Protein AF-A0A7X0JS17-F1 (afdb_monomer_lite)

Organism: NCBI:txid570281

Radius of gyration: 18.33 Å; chains: 1; bounding box: 50×25×52 Å

Sequence (161 aa):
MEYTLIKLLHIGALIMWLGPPLGAWLMLRQARASCQDETRLFEQYRLFYRLIALEHIALAFLLGSGLWMASEYSLWSAPWLQQKLILVFAVLLPIELLDIILANVLLPHIHQRQYEGETLKPWQRAMQNFYHGPFTNFAVFVIPILTLSIMYLAVGKQALF

pLDDT: mean 90.9, std 4.88, range [62.72, 97.44]

Foldseek 3Di:
DVLVVLVVLLVVLVCLLPPQLVVLLVVLVVCVVPPPDPVVNLVSLVVNLVSLVSNVVSVVSNVVSLVVVCVVVVQPPAQLSVVLVCLVPVPVVVLSVVCCCLRNPQLVVLSVCVVVVHDDDPVSVVSVCCCSDPSVVCCVPPVVVSVVSSVCSVVVVDHPD

Structure (mmCIF, N/CA/C/O backbone):
data_AF-A0A7X0JS17-F1
#
_entry.id   AF-A0A7X0JS17-F1
#
loop_
_atom_site.group_PDB
_atom_site.id
_atom_site.type_symbol
_atom_site.label_atom_id
_atom_site.label_alt_id
_atom_site.label_comp_id
_atom_site.label_asym_id
_atom_site.label_entity_id
_atom_site.label_seq_id
_atom_site.pdbx_PDB_ins_code
_atom_site.Cartn_x
_atom_site.Cartn_y
_atom_site.Cartn_z
_atom_site.occupancy
_atom_site.B_iso_or_equiv
_atom_site.auth_seq_id
_atom_site.auth_comp_id
_atom_site.auth_asym_id
_atom_site.auth_atom_id
_atom_site.pdbx_PDB_model_num
ATOM 1 N N . MET A 1 1 ? 28.166 -3.487 -8.785 1.00 62.72 1 MET A N 1
ATOM 2 C CA . MET A 1 1 ? 27.772 -3.924 -7.424 1.00 62.72 1 MET A CA 1
ATOM 3 C C . MET A 1 1 ? 26.636 -3.074 -6.873 1.00 62.72 1 MET A C 1
ATOM 5 O O . MET A 1 1 ? 25.678 -3.647 -6.375 1.00 62.72 1 MET A O 1
ATOM 9 N N . GLU A 1 2 ? 26.686 -1.749 -7.036 1.00 80.19 2 GLU A N 1
ATOM 10 C CA . GLU A 1 2 ? 25.640 -0.819 -6.567 1.00 80.19 2 GLU A CA 1
ATOM 11 C C . GLU A 1 2 ? 24.238 -1.150 -7.105 1.00 80.19 2 GLU A C 1
ATOM 13 O O . GLU A 1 2 ? 23.297 -1.291 -6.330 1.00 80.19 2 GLU A O 1
ATOM 18 N N . TYR A 1 3 ? 24.110 -1.426 -8.406 1.00 83.00 3 TYR A N 1
ATOM 19 C CA . TYR A 1 3 ? 22.823 -1.785 -9.014 1.00 83.00 3 TYR A CA 1
ATOM 20 C C . TYR A 1 3 ? 22.195 -3.075 -8.449 1.00 83.00 3 TYR A C 1
ATOM 22 O O . TYR A 1 3 ? 20.983 -3.162 -8.251 1.00 83.00 3 TYR A O 1
ATOM 30 N N . THR A 1 4 ? 23.012 -4.090 -8.146 1.00 89.44 4 THR A N 1
ATOM 31 C CA . THR A 1 4 ? 22.539 -5.344 -7.533 1.00 89.44 4 THR A CA 1
ATOM 32 C C . THR A 1 4 ? 22.038 -5.107 -6.110 1.00 89.44 4 THR A C 1
ATOM 34 O O . THR A 1 4 ? 21.023 -5.682 -5.718 1.00 89.44 4 THR A O 1
ATOM 37 N N . LEU A 1 5 ? 22.711 -4.235 -5.354 1.00 92.75 5 LEU A N 1
ATOM 38 C CA . LEU A 1 5 ? 22.301 -3.864 -4.002 1.00 92.75 5 LEU A CA 1
ATOM 39 C C . LEU A 1 5 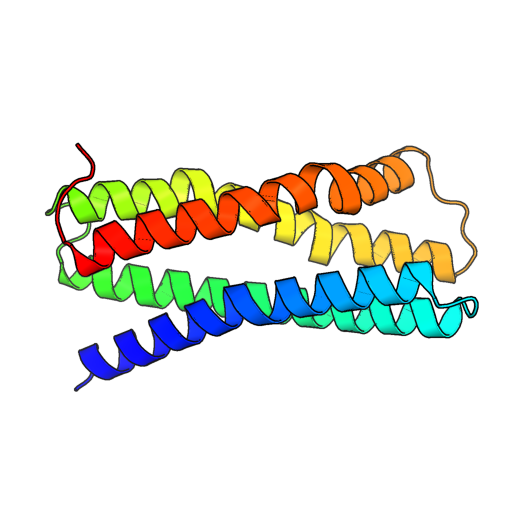? 20.969 -3.103 -4.010 1.00 92.75 5 LEU A C 1
ATOM 41 O O . LEU A 1 5 ? 20.078 -3.433 -3.231 1.00 92.75 5 LEU A O 1
ATOM 45 N N . ILE A 1 6 ? 20.797 -2.144 -4.926 1.00 92.81 6 ILE A N 1
ATOM 46 C CA . ILE A 1 6 ? 19.538 -1.396 -5.071 1.00 92.81 6 ILE A CA 1
ATOM 47 C C . ILE A 1 6 ? 18.389 -2.341 -5.433 1.00 92.81 6 ILE A C 1
ATOM 49 O O . ILE A 1 6 ? 17.307 -2.232 -4.862 1.00 92.81 6 ILE A O 1
ATOM 53 N N . LYS A 1 7 ? 18.616 -3.315 -6.322 1.00 92.06 7 LYS A N 1
ATOM 54 C CA . LYS A 1 7 ? 17.617 -4.350 -6.631 1.00 92.06 7 LYS A CA 1
ATOM 55 C C . LYS A 1 7 ? 17.241 -5.194 -5.422 1.00 92.06 7 LYS A C 1
ATOM 57 O O . LYS A 1 7 ? 16.059 -5.464 -5.228 1.00 92.06 7 LYS A O 1
ATOM 62 N N . LEU A 1 8 ? 18.225 -5.612 -4.627 1.00 95.00 8 LEU A N 1
ATOM 63 C CA . LEU A 1 8 ? 17.976 -6.373 -3.405 1.00 95.00 8 LEU A CA 1
ATOM 64 C C . LEU A 1 8 ? 17.126 -5.555 -2.427 1.00 95.00 8 LEU A C 1
ATOM 66 O O . LEU A 1 8 ? 16.140 -6.068 -1.907 1.00 95.00 8 LEU A O 1
ATOM 70 N N . LEU A 1 9 ? 17.467 -4.277 -2.236 1.00 94.88 9 LEU A N 1
ATOM 71 C CA . LEU A 1 9 ? 16.695 -3.356 -1.404 1.00 94.88 9 LEU A CA 1
ATOM 72 C C . LEU A 1 9 ? 15.275 -3.179 -1.947 1.00 94.88 9 LEU A C 1
ATOM 74 O O . LEU A 1 9 ? 14.325 -3.260 -1.178 1.00 94.88 9 LEU A O 1
ATOM 78 N N . HIS A 1 10 ? 15.115 -3.003 -3.259 1.00 95.62 10 HIS A N 1
ATOM 79 C CA . HIS A 1 10 ? 13.812 -2.844 -3.903 1.00 95.62 10 HIS A CA 1
ATOM 80 C C . HIS A 1 10 ? 12.921 -4.078 -3.719 1.00 95.62 10 HIS A C 1
ATOM 82 O O . HIS A 1 10 ? 11.754 -3.951 -3.361 1.00 95.62 10 HIS A O 1
ATOM 88 N N . ILE A 1 11 ? 13.466 -5.283 -3.913 1.00 95.00 11 ILE A N 1
ATOM 89 C CA . ILE A 1 11 ? 12.727 -6.538 -3.711 1.00 95.00 11 ILE A CA 1
ATOM 90 C C . ILE A 1 11 ? 12.417 -6.748 -2.224 1.00 95.00 11 ILE A C 1
ATOM 92 O O . ILE A 1 11 ? 11.303 -7.133 -1.881 1.00 95.00 11 ILE A O 1
ATOM 96 N N . GLY A 1 12 ? 13.368 -6.462 -1.332 1.00 96.25 12 GLY A N 1
ATOM 97 C CA . GLY A 1 12 ? 13.139 -6.515 0.112 1.00 96.25 12 GLY A CA 1
ATOM 98 C C . GLY A 1 12 ? 12.026 -5.561 0.548 1.00 96.25 12 GLY A C 1
ATOM 99 O O . GLY A 1 12 ? 11.121 -5.965 1.272 1.00 96.25 12 GLY 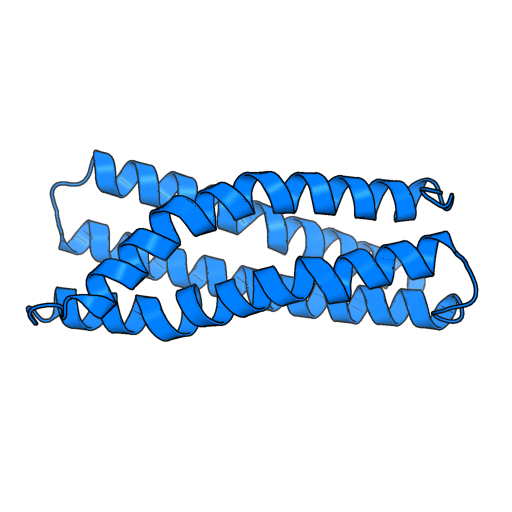A O 1
ATOM 100 N N . ALA A 1 13 ? 12.039 -4.327 0.041 1.00 97.00 13 ALA A N 1
ATOM 101 C CA . ALA A 1 13 ? 10.992 -3.339 0.270 1.00 97.00 13 ALA A CA 1
ATOM 102 C C . ALA A 1 13 ? 9.635 -3.808 -0.275 1.00 97.00 13 ALA A C 1
ATOM 104 O O . ALA A 1 13 ? 8.636 -3.673 0.418 1.00 97.00 13 ALA A O 1
ATOM 105 N N . LEU A 1 14 ? 9.598 -4.433 -1.458 1.00 95.88 14 LEU A N 1
ATOM 106 C CA . LEU A 1 14 ? 8.375 -5.003 -2.033 1.00 95.88 14 LEU A CA 1
ATOM 107 C C . LEU A 1 14 ? 7.769 -6.086 -1.128 1.00 95.88 14 LEU A C 1
ATOM 109 O O . LEU A 1 14 ? 6.567 -6.080 -0.872 1.00 95.88 14 LEU A O 1
ATOM 113 N N . ILE A 1 15 ? 8.599 -7.005 -0.628 1.00 95.12 15 ILE A N 1
ATOM 114 C CA . ILE A 1 15 ? 8.163 -8.081 0.275 1.00 95.12 15 ILE A CA 1
ATOM 115 C C . ILE A 1 15 ? 7.649 -7.499 1.596 1.00 95.12 15 ILE A C 1
ATOM 117 O O . ILE A 1 15 ? 6.607 -7.926 2.093 1.00 95.12 15 ILE A O 1
ATOM 121 N N . MET A 1 16 ? 8.363 -6.518 2.152 1.00 95.19 16 MET A N 1
ATOM 122 C CA . MET A 1 16 ? 7.991 -5.854 3.404 1.00 95.19 16 MET A CA 1
ATOM 123 C C . MET A 1 16 ? 6.760 -4.955 3.272 1.00 95.19 16 MET A C 1
ATOM 125 O O . MET A 1 16 ? 6.060 -4.761 4.260 1.00 95.19 16 MET A O 1
ATOM 129 N N . TRP A 1 17 ? 6.493 -4.421 2.083 1.00 96.31 17 TRP A N 1
ATOM 130 C CA . TRP A 1 17 ? 5.280 -3.665 1.789 1.00 96.31 17 TRP A CA 1
ATOM 131 C C . TRP A 1 17 ? 4.072 -4.605 1.644 1.00 96.31 17 TRP A C 1
ATOM 133 O O . TRP A 1 17 ? 3.045 -4.359 2.248 1.00 96.31 17 TRP A O 1
ATOM 143 N N . LEU A 1 18 ? 4.191 -5.753 0.964 1.00 92.38 18 LEU A N 1
ATOM 144 C CA . LEU A 1 18 ? 3.038 -6.649 0.746 1.00 92.38 18 LEU A CA 1
ATOM 145 C C . LEU A 1 18 ? 2.727 -7.611 1.901 1.00 92.38 18 LEU A C 1
ATOM 147 O O . LEU A 1 18 ? 1.565 -7.903 2.183 1.00 92.38 18 LEU A O 1
ATOM 151 N N . GLY A 1 19 ? 3.754 -8.196 2.518 1.00 89.88 19 GLY A N 1
ATOM 152 C CA . GLY A 1 19 ? 3.590 -9.343 3.416 1.00 89.88 19 GLY A CA 1
ATOM 153 C C . GLY A 1 19 ? 2.983 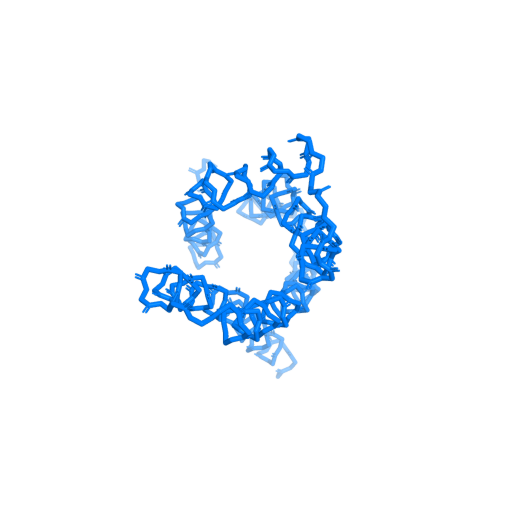-8.991 4.782 1.00 89.88 19 GLY A C 1
ATOM 154 O O . GLY A 1 19 ? 1.917 -9.510 5.129 1.00 89.88 19 GLY A O 1
ATOM 155 N N . PRO A 1 20 ? 3.650 -8.139 5.583 1.00 89.81 20 PRO A N 1
ATOM 156 C CA . PRO A 1 20 ? 3.207 -7.783 6.929 1.00 89.81 20 PRO A CA 1
ATOM 157 C C . PRO A 1 20 ? 1.768 -7.241 7.024 1.00 89.81 20 PRO A C 1
ATOM 159 O O . PRO A 1 20 ? 1.058 -7.702 7.919 1.00 89.81 20 PRO A O 1
ATOM 162 N N . PRO A 1 21 ? 1.284 -6.349 6.136 1.00 88.44 21 PRO A N 1
ATOM 163 C CA . PRO A 1 21 ? -0.083 -5.808 6.205 1.00 88.44 21 PRO A CA 1
ATOM 164 C C . PRO A 1 21 ? -1.160 -6.866 6.036 1.00 88.44 21 PRO A C 1
ATOM 166 O O . PRO A 1 21 ? -2.124 -6.906 6.804 1.00 88.44 21 PRO A O 1
ATOM 169 N N . LEU A 1 22 ? -0.974 -7.776 5.077 1.00 87.06 22 LEU A N 1
ATOM 170 C CA . LEU A 1 22 ? -1.908 -8.870 4.841 1.00 87.06 22 LEU A CA 1
ATOM 171 C C . LEU A 1 22 ? -1.995 -9.781 6.072 1.00 87.06 22 LEU A C 1
ATOM 173 O O . LEU A 1 22 ? -3.090 -10.126 6.521 1.00 87.06 22 LEU A O 1
ATOM 177 N N . GLY A 1 23 ? -0.843 -10.126 6.656 1.00 88.88 23 GLY A N 1
ATOM 178 C CA . GLY A 1 23 ? -0.778 -10.895 7.900 1.00 88.88 23 GLY A CA 1
ATOM 179 C C . GLY A 1 23 ? -1.448 -10.167 9.069 1.00 88.88 23 GLY A C 1
ATOM 180 O O . GLY A 1 23 ? -2.282 -10.750 9.764 1.00 88.88 23 GLY A O 1
ATOM 181 N N . ALA A 1 24 ? -1.148 -8.879 9.244 1.00 90.19 24 ALA A N 1
ATOM 182 C CA . ALA A 1 24 ? -1.725 -8.036 10.288 1.00 90.19 24 ALA A CA 1
ATOM 183 C C . ALA A 1 24 ? -3.253 -7.946 10.171 1.00 90.19 24 ALA A C 1
ATOM 185 O O . ALA A 1 24 ? -3.965 -8.043 11.172 1.00 90.19 24 ALA A O 1
ATOM 186 N N . TRP A 1 25 ? -3.770 -7.805 8.949 1.00 89.50 25 TRP A N 1
ATOM 187 C CA . TRP A 1 25 ? -5.203 -7.760 8.685 1.00 89.50 25 TRP A CA 1
ATOM 188 C C . TRP A 1 25 ? -5.896 -9.085 9.018 1.00 89.50 25 TRP A C 1
ATOM 190 O O . TRP A 1 25 ? -6.941 -9.082 9.676 1.00 89.50 25 TRP A O 1
ATOM 200 N N . LEU A 1 26 ? -5.308 -10.223 8.630 1.00 89.69 26 LEU A N 1
ATOM 201 C CA . LEU A 1 26 ? -5.837 -11.548 8.974 1.00 89.69 26 LEU A CA 1
ATOM 202 C C . LEU A 1 26 ? -5.870 -11.764 10.491 1.00 89.69 26 LEU A C 1
ATOM 204 O O . LEU A 1 26 ? -6.892 -12.203 11.026 1.00 89.69 26 LEU A O 1
ATOM 208 N N . MET A 1 27 ? -4.793 -11.392 11.189 1.00 90.56 27 MET A N 1
ATOM 209 C CA . MET A 1 27 ? -4.721 -11.460 12.651 1.00 90.56 27 MET A CA 1
ATOM 210 C C . MET A 1 27 ? -5.787 -10.582 13.311 1.00 90.56 27 MET A C 1
ATOM 212 O O . MET A 1 27 ? -6.488 -11.045 14.211 1.00 90.56 27 MET A O 1
ATOM 216 N N . LEU A 1 28 ? -5.974 -9.344 12.841 1.00 90.31 28 LEU A N 1
ATOM 217 C CA . LEU A 1 28 ? -6.996 -8.441 13.371 1.00 90.31 28 LEU A CA 1
ATOM 218 C C . LEU A 1 28 ? -8.412 -8.979 13.127 1.00 90.31 28 LEU A C 1
ATOM 220 O O . LEU A 1 28 ? -9.267 -8.910 14.012 1.00 90.31 28 LEU A O 1
ATOM 224 N N . ARG A 1 29 ? -8.670 -9.547 11.944 1.00 89.31 29 ARG A N 1
ATOM 225 C CA . ARG A 1 29 ? -9.960 -10.163 11.609 1.00 89.31 29 ARG A CA 1
ATOM 226 C C . ARG A 1 29 ? -10.266 -11.349 12.523 1.00 89.31 29 ARG A C 1
ATOM 228 O O . ARG A 1 29 ? -11.388 -11.456 13.015 1.00 89.31 29 ARG A O 1
ATOM 235 N N . GLN A 1 30 ? -9.278 -12.204 12.777 1.00 91.00 30 GLN A N 1
ATOM 236 C CA . GLN A 1 30 ? -9.419 -13.319 13.711 1.00 91.00 30 GLN A CA 1
ATOM 237 C C . GLN A 1 30 ? -9.630 -12.824 15.148 1.00 91.00 30 GLN A C 1
ATOM 239 O O . GLN A 1 30 ? -10.535 -13.298 15.831 1.00 91.00 30 GLN A O 1
ATOM 244 N N . ALA A 1 31 ? -8.861 -11.826 15.591 1.00 89.56 31 ALA A N 1
ATOM 245 C CA . ALA A 1 31 ? -8.999 -11.242 16.921 1.00 89.56 31 ALA A CA 1
ATOM 246 C C . ALA A 1 31 ? -10.404 -10.664 17.153 1.00 89.56 31 ALA A C 1
ATOM 248 O O . ALA A 1 31 ? -10.994 -10.920 18.197 1.00 89.56 31 ALA A O 1
ATOM 249 N N . ARG A 1 32 ? -10.990 -9.968 16.169 1.00 87.88 32 ARG A N 1
ATOM 250 C CA . ARG A 1 32 ? -12.377 -9.472 16.262 1.00 87.88 32 ARG A CA 1
ATOM 251 C C . ARG A 1 32 ? -13.416 -10.582 16.385 1.00 87.88 32 ARG A C 1
ATOM 253 O O . ARG A 1 32 ? -14.440 -10.377 17.022 1.00 87.88 32 ARG A O 1
ATOM 260 N N . ALA A 1 33 ? -13.184 -11.724 15.741 1.00 87.25 33 ALA A N 1
ATOM 261 C CA . ALA A 1 33 ? -14.118 -12.844 15.771 1.00 87.25 33 ALA A CA 1
ATOM 262 C C . ALA A 1 33 ? -14.031 -13.646 17.080 1.00 87.25 33 ALA A C 1
ATOM 264 O O . ALA A 1 33 ? -15.029 -14.212 17.517 1.00 87.25 33 ALA A O 1
ATOM 265 N N . SER A 1 34 ? -12.843 -13.719 17.689 1.00 85.62 34 SER A N 1
ATOM 266 C CA . SER A 1 34 ? -12.569 -14.615 18.819 1.00 85.62 34 SER A CA 1
ATOM 267 C C . SER A 1 34 ? -12.403 -13.917 20.172 1.00 85.62 34 SER A C 1
ATOM 269 O O . SER A 1 34 ? -12.501 -14.581 21.202 1.00 85.62 34 SER A O 1
ATOM 271 N N . CYS A 1 35 ? -12.103 -12.617 20.210 1.00 82.88 35 CYS A N 1
ATOM 272 C CA . CYS A 1 35 ? -11.756 -11.925 21.449 1.00 82.88 35 CYS A CA 1
ATOM 273 C C . CYS A 1 35 ? -12.979 -11.247 22.077 1.00 82.88 35 CYS A C 1
ATOM 275 O O . CYS A 1 35 ? -13.571 -10.352 21.484 1.00 82.88 35 CYS A O 1
ATOM 277 N N . GLN A 1 36 ? -13.329 -11.663 23.296 1.00 81.69 36 GLN A N 1
ATOM 278 C CA . GLN A 1 36 ? -14.364 -11.019 24.117 1.00 81.69 36 GLN A CA 1
ATOM 279 C C . GLN A 1 36 ? -13.799 -9.893 25.003 1.00 81.69 36 GLN A C 1
ATOM 281 O O . GLN A 1 36 ? -14.557 -9.133 25.592 1.00 81.69 36 GLN A O 1
ATOM 286 N N . ASP A 1 37 ? -12.470 -9.804 25.111 1.00 87.94 37 ASP A N 1
ATOM 287 C CA . ASP A 1 37 ? -11.754 -8.834 25.939 1.00 87.94 37 ASP A CA 1
ATOM 288 C C . ASP A 1 37 ? -11.401 -7.595 25.099 1.00 87.94 37 ASP A C 1
ATOM 290 O O . ASP A 1 37 ? -10.544 -7.643 24.208 1.00 87.94 37 ASP A O 1
ATOM 294 N N . GLU A 1 38 ? -12.077 -6.481 25.383 1.00 83.88 38 GLU A N 1
ATOM 295 C CA . GLU A 1 38 ? -11.903 -5.216 24.664 1.00 83.88 38 GLU A CA 1
ATOM 296 C C . GLU A 1 38 ? -10.483 -4.646 24.798 1.00 83.88 38 GLU A C 1
ATOM 298 O O . GLU A 1 38 ? -9.953 -4.081 23.838 1.00 83.88 38 GLU A O 1
ATOM 303 N N . THR A 1 39 ? -9.824 -4.841 25.945 1.00 85.69 39 THR A N 1
ATOM 304 C CA . THR A 1 39 ? -8.452 -4.368 26.175 1.00 85.69 39 THR A CA 1
ATOM 305 C C . THR A 1 39 ? -7.464 -5.135 25.301 1.00 85.69 39 THR A C 1
ATOM 307 O O . THR A 1 39 ? -6.600 -4.537 24.654 1.00 85.69 39 THR A O 1
ATOM 310 N N . ARG A 1 40 ? -7.610 -6.462 25.210 1.00 87.31 40 ARG A N 1
ATOM 311 C CA . ARG A 1 40 ? -6.777 -7.275 24.306 1.00 87.31 40 ARG A CA 1
ATOM 312 C C . ARG A 1 40 ? -7.009 -6.918 22.848 1.00 87.31 40 ARG A C 1
ATOM 314 O O . ARG A 1 40 ? -6.047 -6.845 22.084 1.00 87.31 40 ARG A O 1
ATOM 321 N N . LEU A 1 41 ? -8.260 -6.686 22.456 1.00 89.38 41 LEU A N 1
ATOM 322 C CA . LEU A 1 41 ? -8.584 -6.274 21.095 1.00 89.38 41 LEU A CA 1
ATOM 323 C C . LEU A 1 41 ? -7.942 -4.917 20.759 1.00 89.38 41 LEU A C 1
ATOM 325 O O . LEU A 1 41 ? -7.379 -4.766 19.674 1.00 89.38 41 LEU A O 1
ATOM 329 N N . PHE A 1 42 ? -7.951 -3.960 21.689 1.00 88.31 42 PHE A N 1
ATOM 330 C CA . PHE A 1 42 ? -7.293 -2.662 21.520 1.00 88.31 42 PHE A CA 1
ATOM 331 C C . PHE A 1 42 ? -5.777 -2.784 21.286 1.00 88.31 42 PHE A C 1
ATOM 333 O O . PHE A 1 42 ? -5.243 -2.156 20.369 1.00 88.31 42 PHE A O 1
ATOM 340 N N . GLU A 1 43 ? -5.078 -3.642 22.033 1.00 89.44 43 GLU A N 1
ATOM 341 C CA . GLU A 1 43 ? -3.646 -3.888 21.796 1.00 89.44 43 GLU A CA 1
ATOM 342 C C . GLU A 1 43 ? -3.379 -4.508 20.413 1.00 89.44 43 GLU A C 1
ATOM 344 O O . GLU A 1 43 ? -2.405 -4.142 19.749 1.00 89.44 43 GLU A O 1
ATOM 349 N N . GLN A 1 44 ? -4.271 -5.380 19.923 1.00 91.69 44 GLN A N 1
ATOM 350 C CA . GLN A 1 44 ? -4.180 -5.917 18.557 1.00 91.69 44 GLN A CA 1
ATOM 351 C C . GLN A 1 44 ? -4.344 -4.821 17.500 1.00 91.69 44 GLN A C 1
ATOM 353 O O . GLN A 1 44 ? -3.593 -4.795 16.526 1.00 91.69 44 GLN A O 1
ATOM 358 N N . TYR A 1 45 ? -5.260 -3.869 17.702 1.00 90.56 45 TYR A N 1
ATOM 359 C CA . TYR A 1 45 ? -5.358 -2.687 16.840 1.00 90.56 45 TYR A CA 1
ATOM 360 C C . TYR A 1 45 ? -4.082 -1.846 16.870 1.00 90.56 45 TYR A C 1
ATOM 362 O O . TYR A 1 45 ? -3.611 -1.403 15.823 1.00 90.56 45 TYR A O 1
ATOM 370 N N . ARG A 1 46 ? -3.482 -1.645 18.047 1.00 89.75 46 ARG A N 1
ATOM 371 C CA . ARG A 1 46 ? -2.239 -0.874 18.167 1.00 89.75 46 ARG A CA 1
ATOM 372 C C . ARG A 1 46 ? -1.082 -1.541 17.428 1.00 89.75 46 ARG A C 1
ATOM 374 O O . ARG A 1 46 ? -0.298 -0.851 16.776 1.00 89.75 46 ARG A O 1
ATOM 381 N N . LEU A 1 47 ? -0.977 -2.868 17.509 1.00 91.75 47 LEU A N 1
ATOM 382 C CA . LEU A 1 47 ? -0.006 -3.637 16.733 1.00 91.75 47 LEU A CA 1
ATOM 383 C C . LEU A 1 47 ? -0.289 -3.538 15.231 1.00 91.75 47 LEU A C 1
ATOM 385 O O . LEU A 1 47 ? 0.636 -3.282 14.464 1.00 91.75 47 LEU A O 1
ATOM 389 N N . PHE A 1 48 ? -1.553 -3.675 14.825 1.00 92.75 48 PHE A N 1
ATOM 390 C CA . PHE A 1 48 ? -1.978 -3.526 13.436 1.00 92.75 48 PHE A CA 1
ATOM 391 C C . PHE A 1 48 ? -1.523 -2.181 12.853 1.00 92.75 48 PHE A C 1
ATOM 393 O O . PHE A 1 48 ? -0.792 -2.171 11.868 1.00 92.75 48 PHE A O 1
ATOM 400 N N . TYR A 1 49 ? -1.828 -1.054 13.506 1.00 90.62 49 TYR A N 1
ATOM 401 C CA . TYR A 1 49 ? -1.424 0.271 13.008 1.00 90.62 49 TYR A CA 1
ATOM 402 C C . TYR A 1 49 ? 0.097 0.464 12.943 1.00 90.62 49 TYR A C 1
ATOM 404 O O . TYR A 1 49 ? 0.594 1.172 12.070 1.00 90.62 49 TYR A O 1
ATOM 412 N N . ARG A 1 50 ? 0.866 -0.185 13.827 1.00 91.75 50 ARG A N 1
ATOM 413 C CA . ARG A 1 50 ? 2.338 -0.174 13.745 1.00 91.75 50 ARG A CA 1
ATOM 414 C C . ARG A 1 50 ? 2.852 -0.941 12.530 1.00 91.75 50 ARG A C 1
ATOM 416 O O . ARG A 1 50 ? 3.825 -0.507 11.920 1.00 91.75 50 ARG A O 1
ATOM 423 N N . LEU A 1 51 ? 2.219 -2.062 12.189 1.00 93.62 51 LEU A N 1
ATOM 424 C CA . LEU A 1 51 ? 2.580 -2.847 11.008 1.00 93.62 51 LEU A CA 1
ATOM 425 C C . LEU A 1 51 ? 2.226 -2.106 9.714 1.00 93.62 51 LEU A C 1
ATOM 427 O O . LEU A 1 51 ? 3.055 -2.079 8.811 1.00 93.62 51 LEU A O 1
ATOM 431 N N . ILE A 1 52 ? 1.080 -1.421 9.666 1.00 91.94 52 ILE A N 1
ATOM 432 C CA . ILE A 1 52 ? 0.723 -0.544 8.537 1.00 91.94 52 ILE A CA 1
ATOM 433 C C . ILE A 1 52 ? 1.702 0.641 8.415 1.00 91.94 52 ILE A C 1
ATOM 435 O O . ILE A 1 52 ? 2.165 0.996 7.336 1.00 91.94 52 ILE A O 1
ATOM 439 N N . ALA A 1 53 ? 2.147 1.228 9.532 1.00 92.12 53 ALA A N 1
ATOM 440 C CA . ALA A 1 53 ? 3.197 2.249 9.476 1.00 92.12 53 ALA A CA 1
ATOM 441 C C . ALA A 1 53 ? 4.527 1.717 8.902 1.00 92.12 53 ALA A C 1
ATOM 443 O O . ALA A 1 53 ? 5.199 2.430 8.156 1.00 92.12 53 ALA A O 1
ATOM 444 N N . LEU A 1 54 ? 4.907 0.477 9.230 1.00 94.38 54 LEU A N 1
ATOM 445 C CA . LEU A 1 54 ? 6.097 -0.169 8.668 1.00 94.38 54 LEU A CA 1
ATOM 446 C C . LEU A 1 54 ? 5.956 -0.412 7.160 1.00 94.38 54 LEU A C 1
ATOM 448 O O . LEU A 1 54 ? 6.915 -0.201 6.418 1.00 94.38 54 LEU A O 1
ATOM 452 N N . GLU A 1 55 ? 4.771 -0.813 6.709 1.00 95.38 55 GLU A N 1
ATOM 453 C CA . GLU A 1 55 ? 4.439 -0.935 5.291 1.00 95.38 55 GLU A CA 1
ATOM 454 C C . GLU A 1 55 ? 4.648 0.377 4.543 1.00 95.38 55 GLU A C 1
ATOM 456 O O . GLU A 1 55 ? 5.319 0.377 3.516 1.00 95.38 55 GLU A O 1
ATOM 461 N N . HIS A 1 56 ? 4.157 1.505 5.057 1.00 94.94 56 HIS A N 1
ATOM 462 C CA . HIS A 1 56 ? 4.330 2.797 4.385 1.00 94.94 56 HIS A CA 1
ATOM 463 C C . HIS A 1 56 ? 5.798 3.217 4.282 1.00 94.94 56 HIS A C 1
ATOM 465 O O . HIS A 1 56 ? 6.224 3.811 3.288 1.00 94.94 56 HIS A O 1
ATOM 471 N N . ILE A 1 57 ? 6.604 2.879 5.291 1.00 95.56 57 ILE A N 1
ATOM 472 C CA . ILE A 1 57 ? 8.055 3.062 5.222 1.00 95.56 57 ILE A CA 1
ATOM 473 C C . ILE A 1 57 ? 8.629 2.178 4.108 1.00 95.56 57 ILE A C 1
ATOM 475 O O . ILE A 1 57 ? 9.398 2.664 3.277 1.00 95.56 57 ILE A O 1
ATOM 479 N N . ALA A 1 58 ? 8.232 0.904 4.043 1.00 97.06 58 ALA A N 1
ATOM 480 C CA . ALA A 1 58 ? 8.649 -0.005 2.979 1.00 97.06 58 ALA A CA 1
ATOM 481 C C . ALA A 1 58 ? 8.216 0.494 1.588 1.00 97.06 58 ALA A C 1
ATOM 483 O O . ALA A 1 58 ? 9.029 0.460 0.665 1.00 97.06 58 ALA A O 1
ATOM 484 N N . LEU A 1 59 ? 7.011 1.054 1.444 1.00 96.62 59 LEU A N 1
ATOM 485 C CA . LEU A 1 59 ? 6.537 1.702 0.220 1.00 96.62 59 LEU A CA 1
ATOM 486 C C . LEU A 1 59 ? 7.437 2.876 -0.177 1.00 96.62 59 LEU A C 1
ATOM 488 O O . LEU A 1 59 ? 7.826 2.986 -1.338 1.00 96.62 59 LEU A O 1
ATOM 492 N N . ALA A 1 60 ? 7.814 3.739 0.769 1.00 96.88 60 ALA A N 1
ATOM 493 C CA . ALA A 1 60 ? 8.709 4.861 0.489 1.00 96.88 60 ALA A CA 1
ATOM 494 C C . ALA A 1 60 ? 10.074 4.377 -0.036 1.00 96.88 60 ALA A C 1
ATOM 496 O O . ALA A 1 60 ? 10.579 4.902 -1.033 1.00 96.88 60 ALA A O 1
ATOM 497 N N . PHE A 1 61 ? 10.639 3.325 0.568 1.00 97.25 61 PHE A N 1
ATOM 498 C CA . PHE A 1 61 ? 11.858 2.683 0.064 1.00 97.25 61 PHE A 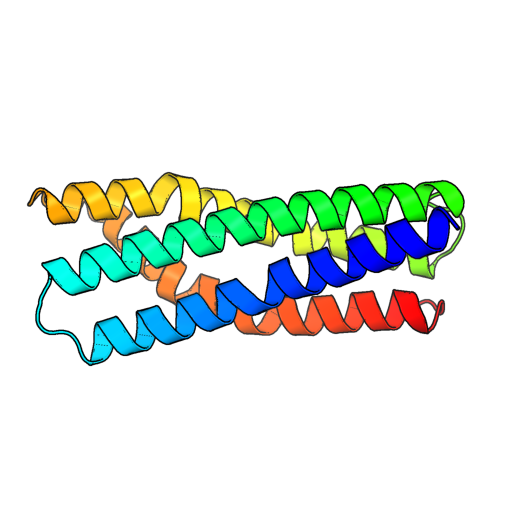CA 1
ATOM 499 C C . PHE A 1 61 ? 11.650 2.028 -1.307 1.00 97.25 61 PHE A C 1
ATOM 501 O O . PHE A 1 61 ? 12.527 2.131 -2.170 1.00 97.25 61 PHE A O 1
ATOM 508 N N . LEU A 1 62 ? 10.503 1.388 -1.541 1.00 97.44 62 LEU A N 1
ATOM 509 C CA . LEU A 1 62 ? 10.148 0.754 -2.810 1.00 97.44 62 LEU A CA 1
ATOM 510 C C . LEU A 1 62 ? 10.065 1.786 -3.943 1.00 97.44 62 LEU A C 1
ATOM 512 O O . LEU A 1 62 ? 10.680 1.598 -4.995 1.00 97.44 62 LEU A O 1
ATOM 516 N N . LEU A 1 63 ? 9.367 2.900 -3.715 1.00 96.88 63 LEU A N 1
ATOM 517 C CA . LEU A 1 63 ? 9.233 3.998 -4.672 1.00 96.88 63 LEU A CA 1
ATOM 518 C C . LEU A 1 63 ? 10.574 4.691 -4.916 1.00 96.88 63 LEU A C 1
ATOM 520 O O . LEU A 1 63 ? 10.949 4.890 -6.069 1.00 96.88 63 LEU A O 1
ATOM 524 N N . GLY A 1 64 ? 11.322 5.003 -3.854 1.00 96.56 64 GLY A N 1
ATOM 525 C CA . GLY A 1 64 ? 12.628 5.655 -3.963 1.00 96.56 64 GLY A CA 1
ATOM 526 C C . GLY A 1 64 ? 13.635 4.811 -4.748 1.00 96.56 64 GLY A C 1
ATOM 527 O O . GLY A 1 64 ? 14.237 5.288 -5.709 1.00 96.56 64 GLY A O 1
ATOM 528 N N . SER A 1 65 ? 13.764 3.528 -4.404 1.00 96.19 65 SER A N 1
ATOM 529 C CA . SER A 1 65 ? 14.641 2.598 -5.133 1.00 96.19 65 SER A CA 1
ATOM 530 C C . SER A 1 65 ? 14.156 2.320 -6.559 1.00 96.19 65 SER A C 1
ATOM 532 O O . SER A 1 65 ? 14.969 2.186 -7.473 1.00 96.19 65 SER A O 1
ATOM 534 N N . GLY A 1 66 ? 12.840 2.276 -6.785 1.00 95.00 66 GLY A N 1
ATOM 535 C CA . GLY A 1 66 ? 12.248 2.112 -8.111 1.00 95.00 66 GLY A CA 1
ATOM 536 C C . GLY A 1 66 ? 12.520 3.304 -9.028 1.00 95.00 66 GLY A C 1
ATOM 537 O O . GLY A 1 66 ? 12.914 3.109 -10.178 1.00 95.00 66 GLY A O 1
ATOM 538 N N . LEU A 1 67 ? 12.362 4.525 -8.513 1.00 94.69 67 LEU A N 1
ATOM 539 C CA . LEU A 1 67 ? 12.674 5.767 -9.221 1.00 94.69 67 LEU A CA 1
ATOM 540 C C . LEU A 1 67 ? 14.162 5.891 -9.535 1.00 94.69 67 LEU A C 1
ATOM 542 O O . LEU A 1 67 ? 14.507 6.292 -10.645 1.00 94.69 67 LEU A O 1
ATOM 546 N N . TRP A 1 68 ? 15.033 5.499 -8.601 1.00 94.06 68 TRP A N 1
ATOM 547 C CA . TRP A 1 68 ? 16.471 5.436 -8.859 1.00 94.06 68 TRP A CA 1
ATOM 548 C C . TRP A 1 68 ? 16.761 4.494 -10.029 1.00 94.06 68 TRP A C 1
ATOM 550 O O . TRP A 1 68 ? 17.360 4.899 -11.018 1.00 94.06 68 TRP A O 1
ATOM 560 N N . MET A 1 69 ? 16.278 3.251 -9.992 1.00 92.94 69 MET A N 1
ATOM 561 C CA . MET A 1 69 ? 16.506 2.331 -11.112 1.00 92.94 69 MET A CA 1
ATOM 562 C C . MET A 1 69 ? 15.883 2.829 -12.425 1.00 92.94 69 MET A C 1
ATOM 564 O O . MET A 1 69 ? 16.418 2.558 -13.496 1.00 92.94 69 MET A O 1
ATOM 568 N N . ALA A 1 70 ? 14.758 3.547 -12.369 1.00 92.12 70 ALA A N 1
ATOM 569 C CA . ALA A 1 70 ? 14.134 4.129 -13.552 1.00 92.12 70 ALA A CA 1
ATOM 570 C C . ALA A 1 70 ? 14.971 5.268 -14.158 1.00 92.12 70 ALA A C 1
ATOM 572 O O . ALA A 1 70 ? 15.009 5.397 -15.383 1.00 92.12 70 ALA A O 1
ATOM 573 N N . SER A 1 71 ? 15.659 6.073 -13.340 1.00 91.19 71 SER A N 1
ATOM 574 C CA . SER A 1 71 ? 16.518 7.157 -13.834 1.00 91.19 71 SER A CA 1
ATOM 575 C C . SER A 1 71 ? 17.712 6.623 -14.627 1.00 91.19 71 SER A C 1
ATOM 577 O O . SER A 1 71 ? 18.029 7.177 -15.679 1.00 91.19 71 SER A O 1
ATOM 579 N N . GLU A 1 72 ? 18.280 5.482 -14.225 1.00 89.56 72 GLU A N 1
ATOM 580 C CA . GLU A 1 72 ? 19.345 4.799 -14.978 1.00 89.56 72 GLU A CA 1
ATOM 581 C C . GLU A 1 72 ? 18.886 4.322 -16.366 1.00 89.56 72 GLU A C 1
ATOM 583 O O . GLU A 1 72 ? 19.676 4.274 -17.306 1.00 89.56 72 GLU A O 1
ATOM 588 N N . TYR A 1 73 ? 17.595 4.020 -16.526 1.00 84.50 73 TYR A N 1
ATOM 589 C CA . TYR A 1 73 ? 16.981 3.640 -17.804 1.00 84.50 73 TYR A CA 1
ATOM 590 C C . TYR A 1 73 ? 16.367 4.832 -18.549 1.00 84.50 73 TYR A C 1
ATOM 592 O O . TYR A 1 73 ? 15.564 4.651 -19.466 1.00 84.50 73 TYR A O 1
ATOM 600 N N . SER A 1 74 ? 16.740 6.062 -18.189 1.00 85.88 74 SER A N 1
ATOM 601 C CA . SER A 1 74 ? 16.197 7.278 -18.800 1.00 85.88 74 SER A CA 1
ATOM 602 C C . SER A 1 74 ? 14.664 7.347 -18.731 1.00 85.88 74 SER A C 1
ATOM 604 O O . SER A 1 74 ? 14.055 7.623 -19.757 1.00 85.88 74 SER A O 1
ATOM 606 N N . LEU A 1 75 ? 14.065 7.064 -17.557 1.00 81.44 75 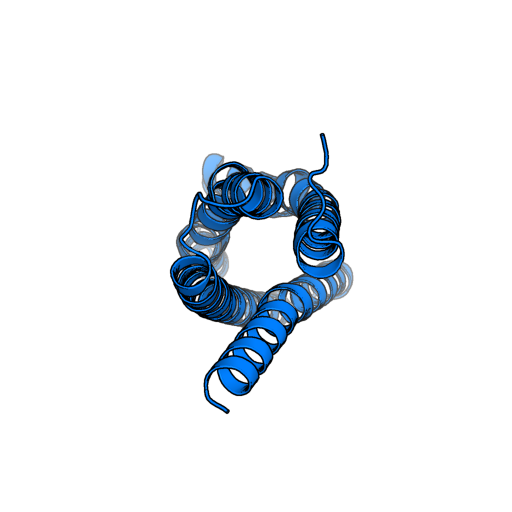LEU A N 1
ATOM 607 C CA . LEU A 1 75 ? 12.664 7.243 -17.087 1.00 81.44 75 LEU A CA 1
ATOM 608 C C . LEU A 1 75 ? 11.512 6.984 -18.080 1.00 81.44 75 LEU A C 1
ATOM 610 O O . LEU A 1 75 ? 10.611 6.204 -17.793 1.00 81.44 75 LEU A O 1
ATOM 614 N N . TRP A 1 76 ? 11.524 7.656 -19.225 1.00 84.88 76 TRP A N 1
ATOM 615 C CA . TRP A 1 76 ? 10.521 7.643 -20.284 1.00 84.88 76 TRP A CA 1
ATOM 616 C C . TRP A 1 76 ? 10.999 7.019 -21.603 1.00 84.88 76 TRP A C 1
ATOM 618 O O . TRP A 1 76 ? 10.260 7.042 -22.581 1.00 84.88 76 TRP A O 1
ATOM 628 N N . SER A 1 77 ? 12.200 6.444 -21.668 1.00 86.69 77 SER A N 1
ATOM 629 C CA . SER A 1 77 ? 12.751 5.919 -22.928 1.00 86.69 77 SER A CA 1
ATOM 630 C C . SER A 1 77 ? 12.069 4.638 -23.431 1.00 86.69 77 SER A C 1
ATOM 632 O O . SER A 1 77 ? 12.027 4.396 -24.635 1.00 86.69 77 SER A O 1
ATOM 634 N N . ALA A 1 78 ? 11.529 3.816 -22.525 1.00 88.94 78 ALA A N 1
ATOM 635 C CA . ALA A 1 78 ? 11.026 2.486 -22.846 1.00 88.94 78 ALA A CA 1
ATOM 636 C C . ALA A 1 78 ? 9.522 2.352 -22.537 1.00 88.94 78 ALA A C 1
ATOM 638 O O . ALA A 1 78 ? 9.128 2.598 -21.395 1.00 88.94 78 ALA A O 1
ATOM 639 N N . PRO A 1 79 ? 8.680 1.890 -23.484 1.00 91.56 79 PRO A N 1
ATOM 640 C CA . PRO A 1 79 ? 7.229 1.788 -23.284 1.00 91.56 79 PRO A CA 1
ATOM 641 C C . PRO A 1 79 ? 6.808 0.961 -22.059 1.00 91.56 79 PRO A C 1
ATOM 643 O O . PRO A 1 79 ? 5.925 1.370 -21.308 1.00 91.56 79 PRO A O 1
ATOM 646 N N . TRP A 1 80 ? 7.487 -0.162 -21.790 1.00 93.00 80 TRP A N 1
ATOM 647 C CA . TRP A 1 80 ? 7.219 -0.991 -20.605 1.00 93.00 80 TRP A CA 1
ATOM 648 C C . TRP A 1 80 ? 7.472 -0.230 -19.293 1.00 93.00 80 TRP A C 1
ATOM 650 O O . TRP A 1 80 ? 6.756 -0.426 -18.311 1.00 93.00 80 TRP A O 1
ATOM 660 N N . LEU A 1 81 ? 8.474 0.659 -19.273 1.00 92.38 81 LEU A N 1
ATOM 661 C CA . LEU A 1 81 ? 8.810 1.471 -18.107 1.00 92.38 81 LEU A CA 1
ATOM 662 C C . LEU A 1 81 ? 7.768 2.571 -17.915 1.00 92.38 81 LEU A C 1
ATOM 664 O O . LEU A 1 81 ? 7.313 2.769 -16.795 1.00 92.38 81 LEU A O 1
ATOM 668 N N . GLN A 1 82 ? 7.322 3.214 -18.996 1.00 93.69 82 GLN A N 1
ATOM 669 C CA . GLN A 1 82 ? 6.241 4.204 -18.948 1.00 93.69 82 GLN A CA 1
ATOM 670 C C . GLN A 1 82 ? 4.961 3.599 -18.365 1.00 93.69 82 GLN A C 1
ATOM 672 O O . GLN A 1 82 ? 4.405 4.132 -17.408 1.00 93.69 82 GLN A O 1
ATOM 677 N N . GLN A 1 83 ? 4.533 2.443 -18.882 1.00 94.38 83 GLN A N 1
ATOM 678 C CA . GLN A 1 83 ? 3.358 1.728 -18.380 1.00 94.38 83 GLN A CA 1
ATOM 679 C C . GLN A 1 83 ? 3.532 1.335 -16.910 1.00 94.38 83 GLN A C 1
ATOM 681 O O . GLN A 1 83 ? 2.617 1.524 -16.111 1.00 94.38 83 GLN A O 1
ATOM 686 N N . LYS A 1 84 ? 4.727 0.871 -16.519 1.00 93.88 84 LYS A N 1
ATOM 687 C CA . LYS A 1 84 ? 5.043 0.560 -15.121 1.00 93.88 84 LYS A CA 1
ATOM 688 C C . LYS A 1 84 ? 4.904 1.794 -14.225 1.00 93.88 84 LYS A C 1
ATOM 690 O O . LYS A 1 84 ? 4.282 1.707 -13.172 1.00 93.88 84 LYS A O 1
ATOM 695 N N . LEU A 1 85 ? 5.458 2.936 -14.634 1.00 94.75 85 LEU A N 1
ATOM 696 C CA . LEU A 1 85 ? 5.374 4.186 -13.875 1.00 94.75 85 LEU A CA 1
ATOM 697 C C . LEU A 1 85 ? 3.935 4.709 -13.809 1.00 94.75 85 LEU A C 1
ATOM 699 O O . LEU A 1 85 ? 3.529 5.184 -12.756 1.00 94.75 85 LEU A O 1
ATOM 703 N N . ILE A 1 86 ? 3.142 4.571 -14.875 1.00 95.56 86 ILE A N 1
ATOM 704 C CA . ILE A 1 86 ? 1.715 4.926 -14.867 1.00 95.56 86 ILE A CA 1
ATOM 705 C C . ILE A 1 86 ? 0.955 4.059 -13.860 1.00 95.56 86 ILE A C 1
ATOM 707 O O . ILE A 1 86 ? 0.241 4.599 -13.022 1.00 95.56 86 ILE A O 1
ATOM 711 N N . LEU A 1 87 ? 1.139 2.735 -13.881 1.00 95.75 87 LEU A N 1
ATOM 712 C CA . LEU A 1 87 ? 0.503 1.843 -12.903 1.00 95.75 87 LEU A CA 1
ATOM 713 C C . LEU A 1 87 ? 0.886 2.215 -11.465 1.00 95.75 87 LEU A C 1
ATOM 715 O O . LEU A 1 87 ? 0.030 2.237 -10.583 1.00 95.75 87 LEU A O 1
ATOM 719 N N . VAL A 1 88 ? 2.154 2.558 -11.229 1.00 96.25 88 VAL A N 1
ATOM 720 C CA . VAL A 1 88 ? 2.628 2.972 -9.904 1.00 96.25 88 VAL A CA 1
ATOM 721 C C . VAL A 1 88 ? 2.047 4.328 -9.494 1.00 96.25 88 VAL A C 1
ATOM 723 O O . VAL A 1 88 ? 1.447 4.438 -8.433 1.00 96.25 88 VAL A O 1
ATOM 726 N N . PHE A 1 89 ? 2.194 5.373 -10.304 1.00 96.12 89 PHE A N 1
ATOM 727 C CA . PHE A 1 89 ? 1.852 6.737 -9.889 1.00 96.12 89 PHE A CA 1
ATOM 728 C C . PHE A 1 89 ? 0.376 7.091 -10.054 1.00 96.12 89 PHE A C 1
ATOM 730 O O . PHE A 1 89 ? -0.138 7.880 -9.269 1.00 96.12 89 PHE A O 1
ATOM 737 N N . ALA A 1 90 ? -0.308 6.534 -11.054 1.00 96.31 90 ALA A N 1
ATOM 738 C CA . ALA A 1 90 ? -1.706 6.856 -11.335 1.00 96.31 90 ALA A CA 1
ATOM 739 C C . ALA A 1 90 ? -2.697 5.901 -10.657 1.00 96.31 90 ALA A C 1
ATOM 741 O O . ALA A 1 90 ? -3.861 6.262 -10.510 1.00 96.31 90 ALA A O 1
ATOM 742 N N . VAL A 1 91 ? -2.262 4.699 -10.254 1.00 95.62 91 VAL A N 1
ATOM 743 C CA . VAL A 1 91 ? -3.155 3.686 -9.661 1.00 95.62 91 VAL A CA 1
ATOM 744 C C . VAL A 1 91 ? -2.705 3.286 -8.262 1.00 95.62 91 VAL A C 1
ATOM 746 O O . VAL A 1 91 ? -3.464 3.478 -7.316 1.00 95.62 91 VAL A O 1
ATOM 749 N N . LEU A 1 92 ? -1.480 2.774 -8.112 1.00 96.12 92 LEU A N 1
ATOM 750 C CA . LEU A 1 92 ? -0.980 2.283 -6.823 1.00 96.12 92 LEU A CA 1
ATOM 751 C C . LEU A 1 92 ? -0.893 3.421 -5.802 1.00 96.12 92 LEU A C 1
ATOM 753 O O . LEU A 1 92 ? -1.490 3.344 -4.737 1.00 96.12 92 LEU A O 1
ATOM 757 N N . LEU A 1 93 ? -0.210 4.513 -6.151 1.00 96.25 93 LEU A N 1
ATOM 758 C CA . LEU A 1 93 ? 0.060 5.605 -5.222 1.00 96.25 93 LEU A CA 1
ATOM 759 C C . LEU A 1 93 ? -1.215 6.287 -4.686 1.00 96.25 93 LEU A C 1
ATOM 761 O O . LEU A 1 93 ? -1.256 6.552 -3.488 1.00 96.25 93 LEU A O 1
ATOM 765 N N . PRO A 1 94 ? -2.272 6.550 -5.483 1.00 96.69 94 PRO A N 1
ATOM 766 C CA . PRO A 1 94 ? -3.534 7.053 -4.941 1.00 96.69 94 PRO A CA 1
ATOM 767 C C . PRO A 1 94 ? -4.211 6.099 -3.952 1.00 96.69 94 PRO A C 1
ATOM 769 O O . PRO A 1 94 ? -4.760 6.566 -2.956 1.00 96.69 94 PRO A O 1
ATOM 772 N N . ILE A 1 95 ? -4.170 4.785 -4.204 1.00 95.50 95 ILE A N 1
ATOM 773 C CA . ILE A 1 95 ? -4.729 3.778 -3.288 1.00 95.50 95 ILE A CA 1
ATOM 774 C C . ILE A 1 95 ? -3.960 3.805 -1.964 1.00 95.50 95 ILE A C 1
ATOM 776 O O . ILE A 1 95 ? -4.575 3.938 -0.908 1.00 95.50 95 ILE A O 1
ATOM 780 N N . GLU A 1 96 ? -2.629 3.778 -2.029 1.00 95.94 96 GLU A N 1
ATOM 781 C CA . GLU A 1 96 ? -1.756 3.831 -0.850 1.00 95.94 96 GLU A CA 1
ATOM 782 C C . GLU A 1 96 ? -1.887 5.151 -0.084 1.00 95.94 96 GLU A C 1
ATOM 784 O O . GLU A 1 96 ? -1.877 5.174 1.140 1.00 95.94 96 GLU A O 1
ATOM 789 N N . LEU A 1 97 ? -2.055 6.281 -0.776 1.00 95.75 97 LEU A N 1
ATOM 790 C CA . LEU A 1 97 ? -2.249 7.570 -0.113 1.00 95.75 97 LEU A CA 1
ATOM 791 C C . LEU A 1 97 ? -3.559 7.598 0.683 1.00 95.75 97 LEU A C 1
ATOM 793 O O . LEU A 1 97 ? -3.596 8.134 1.793 1.00 95.75 97 LEU A O 1
ATOM 797 N N . LEU A 1 98 ? -4.628 7.019 0.129 1.00 94.88 98 LEU A N 1
ATOM 798 C CA . LEU A 1 98 ? -5.882 6.847 0.858 1.00 94.88 98 LEU A CA 1
ATOM 799 C C . LEU A 1 98 ? -5.698 5.918 2.061 1.00 94.88 98 LEU A C 1
ATOM 801 O O . LEU A 1 98 ? -6.227 6.231 3.129 1.00 94.88 98 LEU A O 1
ATOM 805 N N . ASP A 1 99 ? -4.927 4.838 1.915 1.00 94.00 99 ASP A N 1
ATOM 806 C CA . ASP A 1 99 ? -4.608 3.939 3.026 1.00 94.00 99 ASP A CA 1
ATOM 807 C C . ASP A 1 99 ? -3.853 4.669 4.144 1.00 94.00 99 ASP A C 1
ATOM 809 O O . ASP A 1 99 ? -4.325 4.690 5.277 1.00 94.00 99 ASP A O 1
ATOM 813 N N . ILE A 1 100 ? -2.792 5.419 3.826 1.00 94.06 100 ILE A N 1
ATOM 814 C CA . ILE A 1 100 ? -2.036 6.243 4.787 1.00 94.06 100 ILE A CA 1
ATOM 815 C C . ILE A 1 100 ? -2.962 7.181 5.568 1.00 94.06 100 ILE A C 1
ATOM 817 O O . ILE A 1 100 ? -2.884 7.276 6.798 1.00 94.06 100 ILE A O 1
ATOM 821 N N . ILE A 1 101 ? -3.850 7.889 4.869 1.00 94.00 101 ILE A N 1
ATOM 822 C CA . ILE A 1 101 ? -4.764 8.841 5.506 1.00 94.00 101 ILE A CA 1
ATOM 823 C C . ILE A 1 101 ? -5.741 8.107 6.432 1.00 94.00 101 ILE A C 1
ATOM 825 O O . ILE A 1 101 ? -5.961 8.531 7.570 1.00 94.00 101 ILE A O 1
ATOM 829 N N . LEU A 1 102 ? -6.331 7.002 5.982 1.00 92.94 102 LEU A N 1
ATOM 830 C CA . LEU A 1 102 ? -7.321 6.275 6.771 1.00 92.94 102 LEU A CA 1
ATOM 831 C C . LEU A 1 102 ? -6.669 5.522 7.939 1.00 92.94 102 LEU A C 1
ATOM 833 O O . LEU A 1 102 ? -7.099 5.682 9.082 1.00 92.94 102 LEU A O 1
ATOM 837 N N . ALA A 1 103 ? -5.618 4.753 7.678 1.00 90.25 103 ALA A N 1
ATOM 838 C CA . ALA A 1 103 ? -4.987 3.829 8.610 1.00 90.25 103 ALA A CA 1
ATOM 839 C C . ALA A 1 103 ? -4.056 4.498 9.625 1.00 90.25 103 ALA A C 1
ATOM 841 O O . ALA A 1 103 ? -4.042 4.086 10.784 1.00 90.25 103 ALA A O 1
ATOM 842 N N . ASN A 1 104 ? -3.303 5.533 9.234 1.00 90.88 104 ASN A N 1
ATOM 843 C CA . ASN A 1 104 ? -2.321 6.169 10.125 1.00 90.88 104 ASN A CA 1
ATOM 844 C C . ASN A 1 104 ? -2.828 7.467 10.741 1.00 90.88 104 ASN A C 1
ATOM 846 O O . ASN A 1 104 ? -2.401 7.825 11.839 1.00 90.88 104 ASN A O 1
ATOM 850 N N . VAL A 1 105 ? -3.729 8.173 10.057 1.00 89.44 105 VAL A N 1
ATOM 851 C CA . VAL A 1 105 ? -4.266 9.438 10.564 1.00 89.44 105 VAL A CA 1
ATOM 852 C C . VAL A 1 105 ? -5.635 9.215 11.180 1.00 89.44 105 VAL A C 1
ATOM 854 O O . VAL A 1 105 ? -5.809 9.474 12.363 1.00 89.44 105 VAL A O 1
ATOM 857 N N . LEU A 1 106 ? -6.624 8.721 10.442 1.00 91.06 106 LEU A N 1
ATOM 858 C CA . LEU A 1 106 ? -8.003 8.798 10.921 1.00 91.06 106 LEU A CA 1
ATOM 859 C C . LEU A 1 106 ? -8.366 7.723 11.960 1.00 91.06 106 LEU A C 1
ATOM 861 O O . LEU A 1 106 ? -8.886 8.036 13.035 1.00 91.06 106 LEU A O 1
ATOM 865 N N . LEU A 1 107 ? -8.114 6.455 11.648 1.00 90.62 107 LEU A N 1
ATOM 866 C CA . LEU A 1 107 ? -8.567 5.327 12.460 1.00 90.62 107 LEU A CA 1
ATOM 867 C C . LEU A 1 107 ? -7.908 5.225 13.839 1.00 90.62 107 LEU A C 1
ATOM 869 O O . LEU A 1 107 ? -8.644 4.951 14.789 1.00 90.62 107 LEU A O 1
ATOM 873 N N . PRO A 1 108 ? -6.600 5.495 14.021 1.00 88.94 108 PRO A N 1
ATOM 874 C CA . PRO A 1 108 ? -5.987 5.466 15.345 1.00 88.94 108 PRO A CA 1
ATOM 875 C C . PRO A 1 108 ? -6.660 6.452 16.308 1.00 88.94 108 PRO A C 1
ATOM 877 O O . PRO A 1 108 ? -6.966 6.088 17.441 1.00 88.94 108 PRO A O 1
ATOM 880 N N . HIS A 1 109 ? -6.997 7.658 15.832 1.00 89.19 109 HIS A N 1
ATOM 881 C CA . HIS A 1 109 ? -7.705 8.663 16.631 1.00 89.19 109 HIS A CA 1
ATOM 882 C C . HIS A 1 109 ? -9.138 8.235 16.972 1.00 89.19 109 HIS A C 1
ATOM 884 O O . HIS A 1 109 ? -9.599 8.466 18.088 1.00 89.19 109 HIS A O 1
ATOM 890 N N . ILE A 1 110 ? -9.856 7.611 16.030 1.00 89.19 110 ILE A N 1
ATOM 891 C CA . ILE A 1 110 ? -11.211 7.095 16.286 1.00 89.19 110 ILE A CA 1
ATOM 892 C C . ILE A 1 110 ? -11.164 5.967 17.325 1.00 89.19 110 ILE A C 1
ATOM 894 O O . ILE A 1 110 ? -11.958 5.963 18.263 1.00 89.19 110 ILE A O 1
ATOM 898 N N . HIS A 1 111 ? -10.220 5.035 17.186 1.00 87.19 111 HIS A N 1
ATOM 899 C CA . HIS A 1 111 ? -10.069 3.908 18.103 1.00 87.19 111 HIS A CA 1
ATOM 900 C C . HIS A 1 111 ? -9.655 4.338 19.509 1.00 87.19 111 HIS A C 1
ATOM 902 O O . HIS A 1 111 ? -10.167 3.785 20.479 1.00 87.19 111 HIS A O 1
ATOM 908 N N . GLN A 1 112 ? -8.776 5.333 19.628 1.00 87.44 112 GLN A N 1
ATOM 909 C CA . GLN A 1 112 ? -8.395 5.882 20.925 1.00 87.44 112 GLN A CA 1
ATOM 910 C C . GLN A 1 112 ? -9.601 6.493 21.653 1.00 87.44 112 GLN A C 1
ATOM 912 O O . GLN A 1 112 ? -9.854 6.145 22.801 1.00 87.44 112 GLN A O 1
ATOM 917 N N . ARG A 1 113 ? -10.402 7.319 20.970 1.00 88.06 113 ARG A N 1
ATOM 918 C CA . ARG A 1 113 ? -11.616 7.915 21.556 1.00 88.06 113 ARG A CA 1
ATOM 919 C C . ARG A 1 113 ? -12.637 6.871 21.987 1.00 88.06 113 ARG A C 1
ATOM 921 O O . ARG A 1 113 ? -13.251 6.994 23.039 1.00 88.06 113 ARG A O 1
ATOM 928 N N . GLN A 1 114 ? -12.807 5.827 21.176 1.00 86.06 114 GLN A N 1
ATOM 929 C CA . GLN A 1 114 ? -13.691 4.717 21.516 1.00 86.06 114 GLN A CA 1
ATOM 930 C C . GLN A 1 114 ? -13.219 3.987 22.783 1.00 86.06 114 GLN A C 1
ATOM 932 O O . GLN A 1 114 ? -14.047 3.643 23.620 1.00 86.06 114 GLN A O 1
ATOM 937 N N . TYR A 1 115 ? -11.908 3.782 22.939 1.00 85.06 115 TYR A N 1
ATOM 938 C CA . TYR A 1 115 ? -11.324 3.172 24.138 1.00 85.06 115 TYR A CA 1
ATOM 939 C C . TYR A 1 115 ? -11.466 4.060 25.385 1.00 85.06 115 TYR A C 1
ATOM 941 O O . TYR A 1 115 ? -11.699 3.559 26.479 1.00 85.06 115 TYR A O 1
ATOM 949 N N . GLU A 1 116 ? -11.397 5.381 25.220 1.00 88.12 116 GLU A N 1
ATOM 950 C CA . GLU A 1 116 ? -11.652 6.366 26.283 1.00 88.12 116 GLU A CA 1
ATOM 951 C C . GLU A 1 116 ? -13.146 6.461 26.676 1.00 88.12 116 GLU A C 1
ATOM 953 O O . GLU A 1 116 ? -13.508 7.217 27.576 1.00 88.12 116 GLU A O 1
ATOM 958 N N . GLY A 1 117 ? -14.022 5.675 26.036 1.00 84.44 117 GLY A N 1
ATOM 959 C CA . GLY A 1 117 ? -15.456 5.624 26.320 1.00 84.44 117 GLY A CA 1
ATOM 960 C C . GLY A 1 117 ? -16.272 6.714 25.622 1.00 84.44 117 GLY A C 1
ATOM 961 O O . GLY A 1 117 ? -17.462 6.867 25.908 1.00 84.44 117 GLY A O 1
ATOM 962 N N . GLU A 1 118 ? -15.677 7.472 24.693 1.00 88.62 118 GLU A N 1
ATOM 963 C CA . GLU A 1 118 ? -16.413 8.473 23.924 1.00 88.62 118 GLU A CA 1
ATOM 964 C C . GLU A 1 118 ? -17.382 7.815 22.934 1.00 88.62 118 GLU A C 1
ATOM 966 O O . GLU A 1 118 ? -17.070 6.857 22.218 1.00 88.62 118 GLU A O 1
ATOM 971 N N . THR A 1 119 ? -18.579 8.392 22.819 1.00 87.06 119 THR A N 1
ATOM 972 C CA . THR A 1 119 ? -19.539 7.956 21.806 1.00 87.06 119 THR A CA 1
ATOM 973 C C . THR A 1 119 ? -19.100 8.428 20.420 1.00 87.06 119 THR A C 1
ATOM 975 O O . THR A 1 119 ? -19.039 9.621 20.120 1.00 87.06 119 THR A O 1
ATOM 978 N N . LEU A 1 120 ? -18.802 7.469 19.541 1.00 88.56 120 LEU A N 1
ATOM 979 C CA . LEU A 1 120 ? -18.402 7.774 18.169 1.00 88.56 120 LEU A CA 1
ATOM 980 C C . LEU A 1 120 ? -19.520 8.464 17.386 1.00 88.56 120 LEU A C 1
ATOM 982 O O . LEU A 1 120 ? -20.657 7.980 17.337 1.00 88.56 120 LEU A O 1
ATOM 986 N N . LYS A 1 121 ? -19.160 9.541 16.684 1.00 92.25 121 LYS A N 1
ATOM 987 C CA . LYS A 1 121 ? -20.045 10.241 15.749 1.00 92.25 121 LYS A CA 1
ATOM 988 C C . LYS A 1 121 ? -20.399 9.328 14.560 1.00 92.25 121 LYS A C 1
ATOM 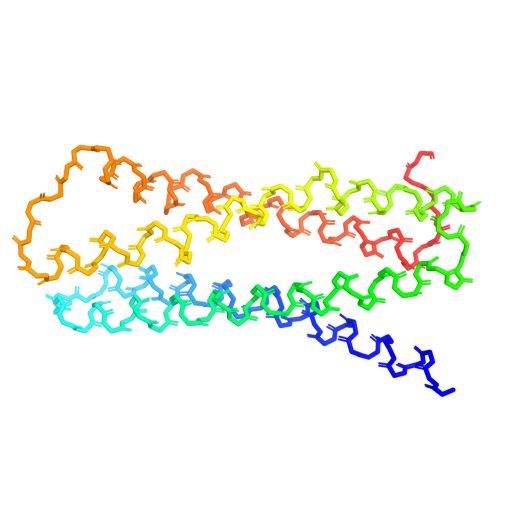990 O O . LYS A 1 121 ? -19.577 8.496 14.165 1.00 92.25 121 LYS A O 1
ATOM 995 N N . PRO A 1 122 ? -21.565 9.514 13.911 1.00 90.75 122 PRO A N 1
ATOM 996 C CA . PRO A 1 122 ? -21.992 8.675 12.785 1.00 90.75 122 PRO A CA 1
ATOM 997 C C . PRO A 1 122 ? -20.966 8.586 11.648 1.00 90.75 122 PRO A C 1
ATOM 999 O O . PRO A 1 122 ? -20.731 7.509 11.108 1.00 90.75 122 PRO A O 1
ATOM 1002 N N . TRP A 1 123 ? -20.293 9.696 11.331 1.00 90.38 123 TRP A N 1
ATOM 1003 C CA . TRP A 1 123 ? -19.268 9.729 10.287 1.00 90.38 123 TRP A CA 1
ATOM 1004 C C . TRP A 1 123 ? -18.013 8.915 10.657 1.00 90.38 123 TRP A C 1
ATOM 1006 O O . TRP A 1 123 ? -17.425 8.288 9.784 1.00 90.38 123 TRP A O 1
ATOM 1016 N N . GLN A 1 124 ? -17.628 8.857 11.939 1.00 90.81 124 GLN A N 1
ATOM 1017 C CA . GLN A 1 124 ? -16.473 8.071 12.402 1.00 90.81 124 GLN A CA 1
ATOM 1018 C C . GLN A 1 124 ? -16.743 6.574 12.250 1.00 90.81 124 GLN A C 1
ATOM 1020 O O . GLN A 1 124 ? -15.899 5.837 11.743 1.00 90.81 124 GLN A O 1
ATOM 1025 N N . ARG A 1 125 ? -17.961 6.142 12.609 1.00 89.31 125 ARG A N 1
ATOM 1026 C CA . ARG A 1 125 ? -18.417 4.763 12.383 1.00 89.31 125 ARG A CA 1
ATOM 1027 C C . ARG A 1 125 ? -18.477 4.433 10.893 1.00 89.31 125 ARG A C 1
ATOM 1029 O O . ARG A 1 125 ? -18.033 3.365 10.488 1.00 89.31 125 ARG A O 1
ATOM 1036 N N . ALA A 1 126 ? -18.987 5.353 10.070 1.00 90.38 126 ALA A N 1
ATOM 1037 C CA . ALA A 1 126 ? -19.021 5.171 8.621 1.00 90.38 126 ALA A CA 1
ATOM 1038 C C . ALA A 1 126 ? -17.611 4.997 8.033 1.00 90.38 126 ALA A C 1
ATOM 1040 O O . ALA A 1 126 ? -17.416 4.126 7.192 1.00 90.38 126 ALA A O 1
ATOM 1041 N N . MET A 1 127 ? -16.622 5.757 8.512 1.00 90.62 127 MET A N 1
ATOM 1042 C CA . MET A 1 127 ? -15.224 5.639 8.079 1.00 90.62 127 MET A CA 1
ATOM 1043 C C . MET A 1 127 ? -14.568 4.328 8.522 1.00 90.62 127 MET A C 1
ATOM 1045 O O . MET A 1 127 ? -13.939 3.668 7.699 1.00 90.62 127 MET A O 1
ATOM 1049 N N . GLN A 1 128 ? -14.769 3.896 9.773 1.00 89.56 128 GLN A N 1
ATOM 1050 C CA . GLN A 1 128 ? -14.332 2.568 10.231 1.00 89.56 128 GLN A CA 1
ATOM 1051 C C . GLN A 1 128 ? -14.925 1.446 9.370 1.00 89.56 128 GLN A C 1
ATOM 1053 O O . GLN A 1 128 ? -14.204 0.540 8.947 1.00 89.56 128 GLN A O 1
ATOM 1058 N N . ASN A 1 129 ? -16.228 1.520 9.085 1.00 90.62 129 ASN A N 1
ATOM 1059 C CA . ASN A 1 129 ? -16.927 0.525 8.274 1.00 90.62 129 ASN A CA 1
ATOM 1060 C C . ASN A 1 129 ? -16.471 0.549 6.811 1.00 90.62 129 ASN A C 1
ATOM 1062 O O . ASN A 1 129 ? -16.323 -0.508 6.204 1.00 90.62 129 ASN A O 1
ATOM 1066 N N . PHE A 1 130 ? -16.233 1.736 6.251 1.00 93.12 130 PHE A N 1
ATOM 1067 C CA . PHE A 1 130 ? -15.717 1.899 4.895 1.00 93.12 130 PHE A CA 1
ATOM 1068 C C . PHE A 1 130 ? -14.316 1.297 4.755 1.00 93.12 130 PHE A C 1
ATOM 1070 O O . PHE A 1 130 ? -14.083 0.504 3.843 1.00 93.12 130 PHE A O 1
ATOM 1077 N N . TYR A 1 131 ? -13.410 1.626 5.680 1.00 91.12 131 TYR A N 1
ATOM 1078 C CA . TYR A 1 131 ? -12.042 1.127 5.644 1.00 91.12 131 TYR A CA 1
ATOM 1079 C C . TYR A 1 131 ? -12.009 -0.398 5.762 1.00 91.12 131 TYR A C 1
ATOM 1081 O O . TYR A 1 131 ? -11.586 -1.073 4.832 1.00 91.12 131 TYR A O 1
ATOM 1089 N N . HIS A 1 132 ? -12.555 -0.955 6.850 1.00 87.44 132 HIS A N 1
ATOM 1090 C CA . HIS A 1 132 ? -12.507 -2.399 7.110 1.00 87.44 132 HIS A CA 1
ATOM 1091 C C . HIS A 1 132 ? -13.434 -3.244 6.223 1.00 87.44 132 HIS A C 1
ATOM 1093 O O . HIS A 1 132 ? -13.395 -4.472 6.311 1.00 87.44 132 HIS A O 1
ATOM 1099 N N . GLY A 1 133 ? -14.290 -2.610 5.423 1.00 88.44 133 GLY A N 1
ATOM 1100 C CA . GLY A 1 133 ? -15.214 -3.270 4.510 1.00 88.44 133 GLY A CA 1
ATOM 1101 C C . GLY A 1 133 ? -14.790 -3.082 3.053 1.00 88.44 133 GLY A C 1
ATOM 1102 O O . GLY A 1 133 ? -13.885 -3.777 2.588 1.00 88.44 133 GLY A O 1
ATOM 1103 N N . PRO A 1 134 ? -15.462 -2.193 2.299 1.00 92.50 134 PRO A N 1
ATOM 1104 C CA . PRO A 1 134 ? -15.264 -2.062 0.859 1.00 92.50 134 PRO A CA 1
ATOM 1105 C C . PRO A 1 134 ? -13.830 -1.696 0.474 1.00 92.50 134 PRO A C 1
ATOM 1107 O O . PRO A 1 134 ? -13.323 -2.266 -0.488 1.00 92.50 134 PRO A O 1
ATOM 1110 N N . PHE A 1 135 ? -13.169 -0.797 1.212 1.00 93.25 135 PHE A N 1
ATOM 1111 C CA . PHE A 1 135 ? -11.822 -0.350 0.862 1.00 93.25 135 PHE A CA 1
ATOM 1112 C C . PHE A 1 135 ? -10.792 -1.473 1.007 1.00 93.25 135 PHE A C 1
ATOM 1114 O O . PHE A 1 135 ? -10.134 -1.807 0.025 1.00 93.25 135 PHE A O 1
ATOM 1121 N N . THR A 1 136 ? -10.697 -2.120 2.177 1.00 90.31 136 THR A N 1
ATOM 1122 C CA . THR A 1 136 ? -9.753 -3.235 2.344 1.00 90.31 136 THR A CA 1
ATOM 1123 C C . THR A 1 136 ? -10.076 -4.396 1.403 1.00 90.31 136 THR A C 1
ATOM 1125 O O . THR A 1 136 ? -9.159 -4.966 0.823 1.00 90.31 136 THR A O 1
ATOM 1128 N N . ASN A 1 137 ? -11.354 -4.730 1.182 1.00 90.00 137 ASN A N 1
ATOM 1129 C CA . ASN A 1 137 ? -11.710 -5.781 0.223 1.00 90.00 137 ASN A CA 1
ATOM 1130 C C . ASN A 1 137 ? -11.237 -5.433 -1.194 1.00 90.00 137 ASN A C 1
ATOM 1132 O O . ASN A 1 137 ? -10.657 -6.278 -1.867 1.00 90.00 137 ASN A O 1
ATOM 1136 N N . PHE A 1 138 ? -11.449 -4.193 -1.637 1.00 93.69 138 PHE A N 1
ATOM 1137 C CA . PHE A 1 138 ? -10.953 -3.716 -2.924 1.00 93.69 138 PHE A CA 1
ATOM 1138 C C . PHE A 1 138 ? -9.422 -3.797 -3.001 1.00 93.69 138 PHE A C 1
ATOM 1140 O O . PHE A 1 138 ? -8.892 -4.397 -3.936 1.00 93.69 138 PHE A O 1
ATOM 1147 N N . ALA A 1 139 ? -8.717 -3.269 -1.998 1.00 91.88 139 ALA A N 1
ATOM 1148 C CA . ALA A 1 139 ? -7.258 -3.250 -1.948 1.00 91.88 139 ALA A CA 1
ATOM 1149 C C . ALA A 1 139 ? -6.656 -4.666 -1.968 1.00 91.88 139 ALA A C 1
ATOM 1151 O O . ALA A 1 139 ? -5.755 -4.933 -2.759 1.00 91.88 139 ALA A O 1
ATOM 1152 N N . VAL A 1 140 ? -7.213 -5.605 -1.192 1.00 90.12 140 VAL A N 1
ATOM 1153 C CA . VAL A 1 140 ? -6.756 -7.007 -1.125 1.00 90.12 140 VAL A CA 1
ATOM 1154 C C . VAL A 1 140 ? -6.822 -7.714 -2.483 1.00 90.12 140 VAL A C 1
ATOM 1156 O O . VAL A 1 140 ? -6.013 -8.603 -2.732 1.00 90.12 140 VAL A O 1
ATOM 1159 N N . PHE A 1 141 ? -7.733 -7.332 -3.381 1.00 91.81 141 PHE A N 1
ATOM 1160 C CA . PHE A 1 141 ? -7.775 -7.884 -4.741 1.00 91.81 141 PHE A CA 1
ATOM 1161 C C . PHE A 1 141 ? -6.943 -7.077 -5.737 1.00 91.81 141 PHE A C 1
ATOM 1163 O O . PHE A 1 141 ? -6.218 -7.651 -6.551 1.00 91.81 141 PHE A O 1
ATOM 1170 N N . VAL A 1 142 ? -7.037 -5.749 -5.687 1.00 93.88 142 VAL A N 1
ATOM 1171 C CA . VAL A 1 142 ? -6.413 -4.873 -6.684 1.00 93.88 142 VAL A CA 1
ATOM 1172 C C . VAL A 1 142 ? -4.902 -4.802 -6.510 1.00 93.88 142 VAL A C 1
ATOM 1174 O O . VAL A 1 142 ? -4.189 -4.905 -7.507 1.00 93.88 142 VAL A O 1
ATOM 1177 N N . ILE A 1 143 ? -4.398 -4.689 -5.278 1.00 93.81 143 ILE A N 1
ATOM 1178 C CA . ILE A 1 143 ? -2.958 -4.562 -5.013 1.00 93.81 143 ILE A CA 1
ATOM 1179 C C . ILE A 1 143 ? -2.177 -5.783 -5.531 1.00 93.81 143 ILE A C 1
ATOM 1181 O O . ILE A 1 143 ? -1.187 -5.576 -6.241 1.00 93.81 143 ILE A O 1
ATOM 1185 N N . PRO A 1 144 ? -2.590 -7.047 -5.293 1.00 92.75 144 PRO A N 1
ATOM 1186 C CA . PRO A 1 144 ? -1.892 -8.201 -5.861 1.00 92.75 144 PRO A CA 1
ATOM 1187 C C . PRO A 1 144 ? -1.906 -8.236 -7.390 1.00 92.75 144 PRO A C 1
ATOM 1189 O O . PRO A 1 144 ? -0.865 -8.475 -8.001 1.00 92.75 144 PRO A O 1
ATOM 1192 N N . ILE A 1 145 ? -3.048 -7.957 -8.026 1.00 95.12 145 ILE A N 1
ATOM 1193 C CA . ILE A 1 145 ? -3.156 -7.934 -9.496 1.00 95.12 145 ILE A CA 1
ATOM 1194 C C . ILE A 1 145 ? -2.241 -6.851 -10.080 1.00 95.12 145 ILE A C 1
ATOM 1196 O O . ILE A 1 145 ? -1.514 -7.088 -11.051 1.00 95.12 145 ILE A O 1
ATOM 1200 N N . LEU A 1 146 ? -2.240 -5.670 -9.463 1.00 95.50 146 LEU A N 1
ATOM 1201 C CA . LEU A 1 146 ? -1.411 -4.543 -9.868 1.00 95.50 146 LEU A CA 1
ATOM 1202 C C . LEU A 1 146 ? 0.076 -4.861 -9.688 1.00 95.50 146 LEU A C 1
ATOM 1204 O O . LEU A 1 146 ? 0.869 -4.635 -10.600 1.00 95.50 146 LEU A O 1
ATOM 1208 N N . THR A 1 147 ? 0.439 -5.473 -8.562 1.00 94.75 147 THR A N 1
ATOM 1209 C CA . THR A 1 147 ? 1.803 -5.932 -8.277 1.00 94.75 147 THR A CA 1
ATOM 1210 C C . THR A 1 147 ? 2.274 -6.936 -9.323 1.00 94.75 147 THR A C 1
ATOM 1212 O O . THR A 1 147 ? 3.359 -6.775 -9.879 1.00 94.75 147 THR A O 1
ATOM 1215 N N . LEU A 1 148 ? 1.464 -7.951 -9.637 1.00 94.69 148 LEU A N 1
ATOM 1216 C CA . LEU A 1 148 ? 1.800 -8.949 -10.654 1.00 94.69 148 LEU A CA 1
ATOM 1217 C C . LEU A 1 148 ? 1.966 -8.310 -12.034 1.00 94.69 148 LEU A C 1
ATOM 1219 O O . LEU A 1 148 ? 2.906 -8.651 -12.746 1.00 94.69 148 LEU A O 1
ATOM 1223 N N . SER A 1 149 ? 1.122 -7.340 -12.383 1.00 94.44 149 SER A N 1
ATOM 1224 C CA . SER A 1 149 ? 1.224 -6.597 -13.647 1.00 94.44 149 SER A CA 1
ATOM 1225 C C . SER A 1 149 ? 2.513 -5.769 -13.717 1.00 94.44 149 SER A C 1
ATOM 1227 O O . SER A 1 149 ? 3.243 -5.815 -14.708 1.00 94.44 149 SER A O 1
ATOM 1229 N N . ILE A 1 150 ? 2.850 -5.062 -12.634 1.00 94.00 150 ILE A N 1
ATOM 1230 C CA . ILE A 1 150 ? 4.107 -4.309 -12.487 1.00 94.00 150 ILE A CA 1
ATOM 1231 C C . ILE A 1 150 ? 5.315 -5.250 -12.578 1.00 94.00 150 ILE A C 1
ATOM 1233 O O . ILE A 1 150 ? 6.333 -4.901 -13.184 1.00 94.00 150 ILE A O 1
ATOM 1237 N N . MET A 1 151 ? 5.216 -6.444 -11.991 1.00 93.06 151 MET A N 1
ATOM 1238 C CA . MET A 1 151 ? 6.289 -7.432 -12.012 1.00 93.06 151 MET A CA 1
ATOM 1239 C C . MET A 1 151 ? 6.462 -8.078 -13.377 1.00 93.06 151 MET A C 1
ATOM 1241 O O . MET A 1 151 ? 7.595 -8.218 -13.836 1.00 93.06 151 MET A O 1
ATOM 1245 N N . TYR A 1 152 ? 5.362 -8.378 -14.059 1.00 93.81 152 TYR A N 1
ATOM 1246 C CA . TYR A 1 152 ? 5.369 -8.827 -15.442 1.00 93.81 152 TYR A CA 1
ATOM 1247 C C . TYR A 1 152 ? 6.089 -7.817 -16.344 1.00 93.81 152 TYR A C 1
ATOM 1249 O O . TYR A 1 152 ? 7.031 -8.189 -17.043 1.00 93.81 152 TYR A O 1
ATOM 1257 N N . LEU A 1 153 ? 5.741 -6.529 -16.248 1.00 90.56 153 LEU A N 1
ATOM 1258 C CA . LEU A 1 153 ? 6.424 -5.453 -16.977 1.00 90.56 153 LEU A CA 1
ATOM 1259 C C . LEU A 1 153 ? 7.922 -5.383 -16.646 1.00 90.56 153 LEU A C 1
ATOM 1261 O O . LEU A 1 153 ? 8.754 -5.202 -17.535 1.00 90.56 153 LEU A O 1
ATOM 1265 N N . ALA A 1 154 ? 8.284 -5.541 -15.371 1.00 88.81 154 ALA A N 1
ATOM 1266 C CA . ALA A 1 154 ? 9.671 -5.458 -14.922 1.00 88.81 154 ALA A CA 1
ATOM 1267 C C . ALA A 1 154 ? 10.542 -6.639 -15.390 1.00 88.81 154 ALA A C 1
ATOM 1269 O O . ALA A 1 154 ? 11.723 -6.443 -15.682 1.00 88.81 154 ALA A O 1
ATOM 1270 N N . VAL A 1 155 ? 9.982 -7.851 -15.440 1.00 89.31 155 VAL A N 1
ATOM 1271 C CA . VAL A 1 155 ? 10.701 -9.072 -15.840 1.00 89.31 155 VAL A CA 1
ATOM 1272 C C . VAL A 1 155 ? 10.689 -9.240 -17.355 1.00 89.31 155 VAL A C 1
ATOM 1274 O O . VAL A 1 155 ? 11.742 -9.444 -17.955 1.00 89.31 155 VAL A O 1
ATOM 1277 N N . GLY A 1 156 ? 9.513 -9.124 -17.972 1.00 88.00 156 GLY A N 1
ATOM 1278 C CA . GLY A 1 156 ? 9.336 -9.312 -19.407 1.00 88.00 156 GLY A CA 1
ATOM 1279 C C . GLY A 1 156 ? 9.956 -8.192 -20.236 1.00 88.00 156 GLY A C 1
ATOM 1280 O O . GLY A 1 156 ? 10.384 -8.445 -21.359 1.00 88.00 156 GLY A O 1
ATOM 1281 N N . LYS A 1 157 ? 10.027 -6.961 -19.697 1.00 85.44 157 LYS A N 1
ATOM 1282 C CA . LYS A 1 157 ? 10.461 -5.744 -20.419 1.00 85.44 157 LYS A CA 1
ATOM 1283 C C . LYS A 1 157 ? 9.718 -5.526 -21.747 1.00 85.44 157 LYS A C 1
ATOM 1285 O O . LYS A 1 157 ? 10.209 -4.842 -22.642 1.00 85.44 157 LYS A O 1
ATOM 1290 N N . GLN A 1 158 ? 8.538 -6.120 -21.867 1.00 82.06 158 GLN A N 1
ATOM 1291 C CA . GLN A 1 158 ? 7.618 -5.967 -22.982 1.00 82.06 158 GLN A CA 1
ATOM 1292 C C . GLN A 1 158 ? 6.474 -5.079 -22.515 1.00 82.06 158 GLN A C 1
ATOM 1294 O O . GLN A 1 158 ? 6.064 -5.150 -21.355 1.00 82.06 158 GLN A O 1
ATOM 1299 N N . ALA A 1 159 ? 5.993 -4.218 -23.402 1.00 76.56 159 ALA A N 1
ATOM 1300 C CA . ALA A 1 159 ? 4.799 -3.438 -23.133 1.00 76.56 159 ALA A CA 1
ATOM 1301 C C . ALA A 1 159 ? 3.575 -4.370 -23.077 1.00 76.56 159 ALA A C 1
ATOM 1303 O O . ALA A 1 159 ? 3.545 -5.402 -23.745 1.00 76.56 159 ALA A O 1
ATOM 1304 N N . LEU A 1 160 ? 2.578 -4.017 -22.268 1.00 74.56 160 LEU A N 1
ATOM 1305 C CA . LEU A 1 160 ? 1.287 -4.713 -22.208 1.00 74.56 160 LEU A CA 1
ATOM 1306 C C . LEU A 1 160 ? 0.487 -4.552 -23.509 1.00 74.56 160 LEU A C 1
ATOM 1308 O O . LEU A 1 160 ? -0.338 -5.405 -23.825 1.00 74.56 160 LEU A O 1
ATOM 1312 N N . PHE A 1 161 ? 0.747 -3.460 -24.230 1.00 73.88 161 PHE A N 1
ATOM 1313 C CA . PHE A 1 161 ? 0.122 -3.058 -25.487 1.00 73.88 161 PHE A CA 1
ATOM 1314 C C . PHE A 1 161 ? 1.181 -2.406 -26.371 1.00 73.88 161 PHE A C 1
ATOM 1316 O O . PHE A 1 161 ? 2.016 -1.665 -25.790 1.00 73.88 161 PHE A O 1
#

Secondary structure (DSSP, 8-state):
-HHHHHHHHHHHHHHHHHHHHHHHHHHHHHHHHH---HHHHHHHHHHHHHHHHHHHHHHHHHHHHHHHHHHHTTTTSSHHHHHHHHIIIIIIHHHHHHHIIIIIIIHHHHHHHHHTTPPPPHHHHHHHHHIIIIIHHHHHHHHHHHHHHHHHHHHH-----